Protein AF-A0A7S1F8J5-F1 (afdb_monomer)

Mean predicted aligned error: 2.78 Å

Nearest PDB structures (foldseek):
  6uqm-assembly1_B  TM=1.001E+00  e=1.382E-12  Leishmania major strain Friedlin
  6mso-assembly2_D  TM=9.992E-01  e=1.131E-12  Leishmania major
  6uqn-assembly1_B  TM=9.987E-01  e=1.579E-12  Leishmania major strain Friedlin
  6mso-assembly2_C  TM=9.995E-01  e=1.477E-12  Leishmania major
  6uql-assembly1_A  TM=1.001E+00  e=3.290E-12  Leishmania major strain Friedlin

Solvent-accessible surface area (backbone atoms only — not comparable to full-atom values): 5712 Å² total; per-residue (Å²): 108,68,70,46,47,76,72,69,45,78,80,59,64,70,43,50,77,42,70,42,68,42,57,64,66,45,79,57,52,89,98,48,86,58,18,42,47,33,50,35,69,41,48,83,51,46,89,50,44,51,65,36,32,77,69,63,12,59,42,36,34,34,22,15,76,75,70,59,68,67,48,56,54,36,21,68,73,65,74,31,48,78,48,76,49,79,69,91,48,20,57,59,47,22,76,76,72,56,119

Secondary structure (DSSP, 8-state):
-HHHHHTTPPPPTHHHHS-EE-B---PPPTTSS-S---B-BGGGGHHHHHHHHHTT---EEEEBS---HHHHHHHHHHT-EEEE--SS-HHHHHHHH--

Radius of gyration: 14.8 Å; Cα contacts (8 Å, |Δi|>4): 163; chains: 1; bounding box: 32×29×42 Å

InterPro domains:
  IPR004647 Fe-S hydro-lyase, tartrate dehydratase beta-type, catalytic domain [PF05683] (1-99)
  IPR020557 Fumarate lyase, conserved site [PS00163] (57-66)
  IPR036660 Fe-S hydro-lyase, tartrate dehydratase beta-type, catalytic domain superfamily [G3DSA:3.20.130.10] (1-99)
  IPR036660 Fe-S hydro-lyase, tartrate dehydratase beta-type, catalytic domain superfamily [SSF117457] (1-95)
  IPR051208 Class-I Fumarase/Tartrate Dehydratase [PTHR30389] (1-99)

Organism: Noctiluca scintillans (NCBI:txid2966)

Structure (mmCIF, N/CA/C/O backbone):
data_AF-A0A7S1F8J5-F1
#
_entry.id   AF-A0A7S1F8J5-F1
#
loop_
_atom_site.group_PDB
_atom_site.id
_atom_site.type_symbol
_atom_site.label_atom_id
_atom_site.label_alt_id
_atom_site.label_comp_id
_atom_site.label_asym_id
_atom_site.label_entity_id
_atom_site.label_seq_id
_atom_site.pdbx_PDB_ins_code
_atom_site.Cartn_x
_atom_site.Cartn_y
_atom_site.Cartn_z
_atom_site.occupancy
_atom_site.B_iso_or_equiv
_atom_site.auth_seq_id
_atom_site.auth_comp_id
_atom_site.auth_asym_id
_atom_site.auth_atom_id
_atom_site.pdbx_PDB_model_num
ATOM 1 N N . ILE A 1 1 ? -5.371 11.171 -2.544 1.00 93.06 1 ILE A N 1
ATOM 2 C CA . ILE A 1 1 ? -6.421 10.354 -1.875 1.00 93.06 1 ILE A CA 1
ATOM 3 C C . ILE A 1 1 ? -6.823 10.970 -0.552 1.00 93.06 1 ILE A C 1
ATOM 5 O O . ILE A 1 1 ? -7.982 11.324 -0.434 1.00 93.06 1 ILE A O 1
ATOM 9 N N . ARG A 1 2 ? -5.890 11.158 0.391 1.00 90.62 2 ARG A N 1
ATOM 10 C CA . ARG A 1 2 ? -6.189 11.760 1.698 1.00 90.62 2 ARG A CA 1
ATOM 11 C C . ARG A 1 2 ? -6.935 13.096 1.598 1.00 90.62 2 ARG A C 1
ATOM 13 O O . ARG A 1 2 ? -8.029 13.193 2.119 1.00 90.62 2 ARG A O 1
ATOM 20 N N . GLU A 1 3 ? -6.436 14.026 0.786 1.00 94.50 3 GLU A N 1
ATOM 21 C CA . GLU A 1 3 ? -7.109 15.314 0.542 1.00 94.50 3 GLU A CA 1
ATOM 22 C C . GLU A 1 3 ? -8.567 15.167 0.060 1.00 94.50 3 GLU A C 1
ATOM 24 O O . GLU A 1 3 ? -9.435 15.938 0.451 1.00 94.50 3 GLU A O 1
ATOM 29 N N . ARG A 1 4 ? -8.863 14.153 -0.765 1.00 93.94 4 ARG A N 1
ATOM 30 C CA . ARG A 1 4 ? -10.232 13.871 -1.230 1.00 93.94 4 ARG A CA 1
ATOM 31 C C . ARG A 1 4 ? -11.111 13.396 -0.072 1.00 93.94 4 ARG A C 1
ATOM 33 O O . ARG A 1 4 ? -12.241 13.847 0.063 1.00 93.94 4 ARG A O 1
ATOM 40 N N . LEU A 1 5 ? -10.572 12.534 0.793 1.00 93.00 5 LEU A N 1
ATOM 41 C CA . LEU A 1 5 ? -11.265 12.080 2.003 1.00 93.00 5 LEU A CA 1
ATOM 42 C C . LEU A 1 5 ? -11.490 13.226 2.997 1.00 93.00 5 LEU A C 1
ATOM 44 O O . LEU A 1 5 ? -12.556 13.286 3.602 1.00 93.00 5 LEU A O 1
ATOM 48 N N . ASP A 1 6 ? -10.529 14.145 3.131 1.00 93.25 6 ASP A N 1
ATOM 49 C CA . ASP A 1 6 ? -10.658 15.334 3.984 1.00 93.25 6 ASP A CA 1
ATOM 50 C C . ASP A 1 6 ? -11.754 16.286 3.456 1.00 93.25 6 ASP A C 1
ATOM 52 O O . ASP A 1 6 ? -12.424 16.952 4.239 1.00 93.25 6 ASP A O 1
ATOM 56 N N . LYS A 1 7 ? -12.006 16.291 2.137 1.00 96.44 7 LYS A N 1
ATOM 57 C CA . LYS A 1 7 ? -13.144 16.980 1.492 1.00 96.44 7 LYS A CA 1
ATOM 58 C C . LYS A 1 7 ? -14.472 16.210 1.586 1.00 96.44 7 LYS A C 1
ATOM 60 O O . LYS A 1 7 ? -15.473 16.658 1.035 1.00 96.44 7 LYS A O 1
ATOM 65 N N . GLY A 1 8 ? -14.497 15.056 2.255 1.00 94.31 8 GLY A N 1
ATOM 66 C CA . GLY A 1 8 ? -15.688 14.213 2.396 1.00 94.31 8 GLY A CA 1
ATOM 67 C C . GLY A 1 8 ? -16.003 13.339 1.179 1.00 94.31 8 GLY A C 1
ATOM 68 O O . GLY A 1 8 ? -17.047 12.688 1.155 1.00 94.31 8 GLY A O 1
ATOM 69 N N . GLU A 1 9 ? -15.122 13.279 0.175 1.00 96.31 9 GLU A N 1
ATOM 70 C CA . GLU A 1 9 ? -15.319 12.392 -0.971 1.00 96.31 9 GLU A CA 1
ATOM 71 C C . GLU A 1 9 ? -15.182 10.913 -0.566 1.00 96.31 9 GLU A C 1
ATOM 73 O O . GLU A 1 9 ? -14.404 10.568 0.334 1.00 96.31 9 GLU A O 1
ATOM 78 N N . PRO A 1 10 ? -15.890 9.995 -1.249 1.00 95.19 10 PRO A N 1
ATOM 79 C CA . PRO A 1 10 ? -15.751 8.573 -0.987 1.00 95.19 10 PRO A CA 1
ATOM 80 C C . PRO A 1 10 ? -14.364 8.054 -1.384 1.00 95.19 10 PRO A C 1
ATOM 82 O O . PRO A 1 10 ? -13.723 8.535 -2.323 1.00 95.19 10 PRO A O 1
ATOM 85 N N . LEU A 1 11 ? -13.924 6.991 -0.703 1.00 96.56 11 LEU A N 1
ATOM 86 C CA . LEU A 1 11 ? -12.723 6.262 -1.100 1.00 96.56 11 LEU A CA 1
ATOM 87 C C . LEU A 1 11 ? -12.927 5.673 -2.510 1.00 96.56 11 LEU A C 1
ATOM 89 O O . LEU A 1 11 ? -13.917 4.959 -2.703 1.00 96.56 11 LEU A O 1
ATOM 93 N N . PRO A 1 12 ? -12.014 5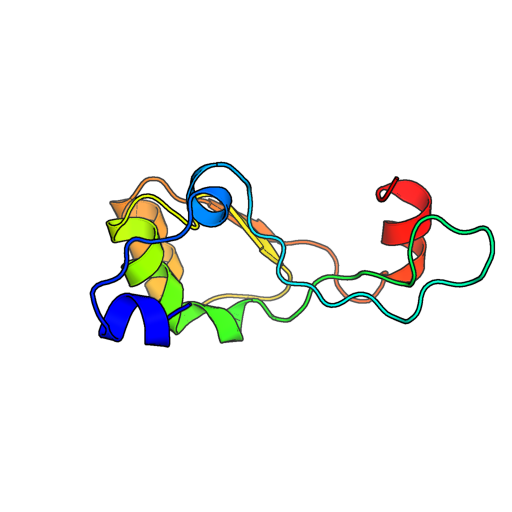.923 -3.471 1.00 96.50 12 PRO A N 1
ATOM 94 C CA . PRO A 1 12 ? -12.156 5.411 -4.827 1.00 96.50 12 PRO A CA 1
ATOM 95 C C . PRO A 1 12 ? -12.308 3.893 -4.889 1.00 96.50 12 PRO A C 1
ATOM 97 O O . PRO A 1 12 ? -11.598 3.155 -4.206 1.00 96.50 12 PRO A O 1
ATOM 100 N N . ASP A 1 13 ? -13.181 3.429 -5.779 1.00 96.81 13 ASP A N 1
ATOM 101 C CA . ASP A 1 13 ? -13.504 2.011 -5.951 1.00 96.81 13 ASP A CA 1
ATOM 102 C C . ASP A 1 13 ? -12.289 1.122 -6.222 1.00 96.81 13 ASP A C 1
ATOM 104 O O . ASP A 1 13 ? -12.224 -0.002 -5.727 1.00 96.81 13 ASP A O 1
ATOM 108 N N . TYR A 1 14 ? -11.300 1.613 -6.972 1.00 96.81 14 TYR A N 1
ATOM 109 C CA . TYR A 1 14 ? -10.094 0.837 -7.266 1.00 96.81 14 TYR A CA 1
ATOM 110 C C . TYR A 1 14 ? -9.254 0.544 -6.014 1.00 96.81 14 TYR A C 1
ATOM 112 O O . TYR A 1 14 ? -8.510 -0.430 -6.013 1.00 96.81 14 TYR A O 1
ATOM 120 N N . LEU A 1 15 ? -9.404 1.326 -4.934 1.00 96.88 15 LEU A N 1
ATOM 121 C CA . LEU A 1 15 ? -8.758 1.043 -3.648 1.00 96.88 15 LEU A CA 1
ATOM 122 C C . LEU A 1 15 ? -9.498 -0.020 -2.828 1.00 96.88 15 LEU A C 1
ATOM 124 O O . LEU A 1 15 ? -8.936 -0.531 -1.862 1.00 96.88 15 LEU A O 1
ATOM 128 N N . LYS A 1 16 ? -10.748 -0.331 -3.187 1.00 97.00 16 LYS A N 1
ATOM 129 C CA . LYS A 1 16 ? -11.585 -1.351 -2.537 1.00 97.00 16 LYS A CA 1
ATOM 130 C C . LYS A 1 16 ? -11.560 -2.679 -3.289 1.00 97.00 16 LYS A C 1
ATOM 132 O O . LYS A 1 16 ? -11.634 -3.733 -2.673 1.00 97.00 16 LYS A O 1
ATOM 137 N N . LYS A 1 17 ? -11.467 -2.619 -4.621 1.00 97.31 17 LYS A N 1
ATOM 138 C CA . LYS A 1 17 ? -11.581 -3.785 -5.510 1.00 97.31 17 LYS A CA 1
ATOM 139 C C . LYS A 1 17 ? -10.268 -4.543 -5.711 1.00 97.31 17 LYS A C 1
ATOM 141 O O . LYS A 1 17 ? -10.316 -5.742 -5.964 1.00 97.31 17 LYS A O 1
ATOM 146 N N . TYR A 1 18 ? -9.116 -3.873 -5.614 1.00 98.06 18 TYR A N 1
ATOM 147 C CA . TYR A 1 18 ? -7.827 -4.456 -5.999 1.00 98.06 18 TYR A CA 1
ATOM 148 C C . TYR A 1 18 ? -6.765 -4.354 -4.895 1.00 98.06 18 TYR A C 1
ATOM 150 O O . TYR A 1 18 ? -6.779 -3.396 -4.114 1.00 98.06 18 TYR A O 1
ATOM 158 N N . PRO A 1 19 ? -5.805 -5.299 -4.845 1.00 98.06 19 PRO A N 1
ATOM 159 C CA . PRO A 1 19 ? -4.603 -5.151 -4.034 1.00 98.06 19 PRO A CA 1
ATOM 160 C C . PRO A 1 19 ? -3.808 -3.896 -4.404 1.00 98.06 19 PRO A C 1
ATOM 162 O O . PRO A 1 19 ? -3.652 -3.562 -5.579 1.00 98.06 19 PRO A O 1
ATOM 165 N N . LEU A 1 20 ? -3.253 -3.221 -3.399 1.00 97.88 20 LEU A N 1
ATOM 166 C CA . LEU A 1 20 ? -2.450 -2.017 -3.590 1.00 97.88 20 LEU A CA 1
ATOM 167 C C . LEU A 1 20 ? -0.969 -2.354 -3.648 1.00 97.88 20 LEU A C 1
ATOM 169 O O . LEU A 1 20 ? -0.359 -2.652 -2.623 1.00 97.88 20 LEU A O 1
ATOM 173 N N . PHE A 1 21 ? -0.384 -2.256 -4.839 1.00 97.50 21 PHE A N 1
ATOM 174 C CA . PHE A 1 21 ? 1.056 -2.375 -5.022 1.00 97.50 21 PHE A CA 1
ATOM 175 C C . PHE A 1 21 ? 1.741 -1.018 -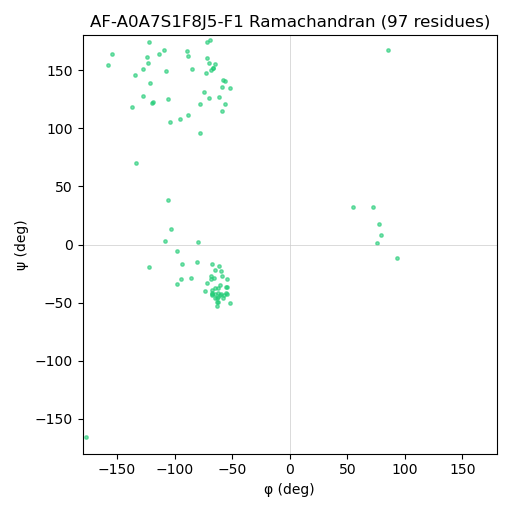4.866 1.00 97.50 21 PHE A C 1
ATOM 177 O O . PHE A 1 21 ? 1.579 -0.114 -5.685 1.00 97.50 21 PHE A O 1
ATOM 184 N N . TYR A 1 22 ? 2.517 -0.868 -3.794 1.00 97.44 22 TYR A N 1
ATOM 185 C CA . TYR A 1 22 ? 3.328 0.317 -3.555 1.00 97.44 22 TYR A CA 1
ATOM 186 C C . TYR A 1 22 ? 4.577 0.245 -4.418 1.00 97.44 22 TYR A C 1
ATOM 188 O O . TYR A 1 22 ? 5.575 -0.368 -4.037 1.00 97.44 22 TYR A O 1
ATOM 196 N N . ALA A 1 23 ? 4.526 0.896 -5.570 1.00 96.38 23 ALA A N 1
ATOM 197 C CA 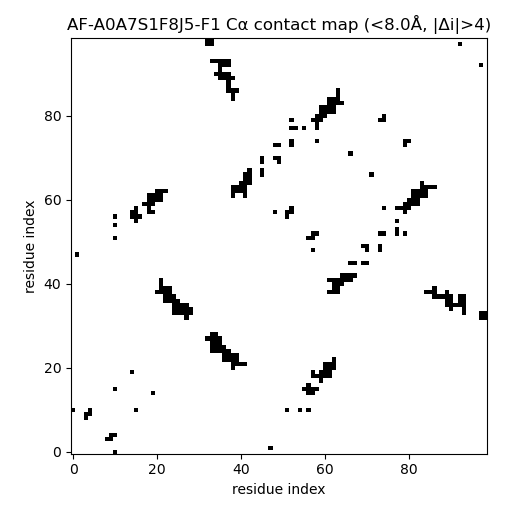. ALA A 1 23 ? 5.611 0.908 -6.531 1.00 96.38 23 ALA A CA 1
ATOM 198 C C . ALA A 1 23 ? 5.550 2.168 -7.400 1.00 96.38 23 ALA A C 1
ATOM 200 O O . ALA A 1 23 ? 4.533 2.858 -7.455 1.00 96.38 23 ALA A O 1
ATOM 201 N N . GLY A 1 24 ? 6.655 2.460 -8.077 1.00 94.38 24 GLY A N 1
ATOM 202 C CA . GLY A 1 24 ? 6.730 3.489 -9.109 1.00 94.38 24 GLY A CA 1
ATOM 203 C C . GLY A 1 24 ? 7.538 2.936 -10.280 1.00 94.38 24 GLY A C 1
ATOM 204 O O . GLY A 1 24 ? 8.695 2.574 -10.055 1.00 94.38 24 GLY A O 1
ATOM 205 N N . PRO A 1 25 ? 6.958 2.806 -11.484 1.00 94.12 25 PRO A N 1
ATOM 206 C CA . PRO A 1 25 ? 7.680 2.261 -12.626 1.00 94.12 25 PRO A CA 1
ATOM 207 C C . PRO A 1 25 ? 8.712 3.270 -13.140 1.00 94.12 25 PRO A C 1
ATOM 209 O O . PRO A 1 25 ? 8.495 4.483 -13.091 1.00 94.12 25 PRO A O 1
ATOM 212 N N . SER A 1 26 ? 9.833 2.775 -13.666 1.00 95.69 26 SER A N 1
ATOM 213 C CA . SER A 1 26 ? 10.732 3.591 -14.486 1.00 95.69 26 SER A CA 1
ATOM 214 C C . SER A 1 26 ? 10.116 3.874 -15.859 1.00 95.69 26 SER A C 1
ATOM 216 O O . SER A 1 26 ? 9.096 3.294 -16.229 1.00 95.69 26 SER A O 1
ATOM 218 N N . LYS A 1 27 ? 10.784 4.713 -16.663 1.00 96.19 27 LYS A N 1
ATOM 219 C CA . LYS A 1 27 ? 10.434 4.883 -18.082 1.00 96.19 27 LYS A CA 1
ATOM 220 C C . LYS A 1 27 ? 10.371 3.519 -18.777 1.00 96.19 27 LYS A C 1
ATOM 222 O O . LYS A 1 27 ? 11.272 2.700 -18.575 1.00 96.19 27 LYS A O 1
ATOM 227 N N . THR A 1 28 ? 9.323 3.306 -19.567 1.00 96.69 28 THR A N 1
ATOM 228 C CA . THR A 1 28 ? 9.123 2.093 -20.365 1.00 96.69 28 THR A CA 1
ATOM 229 C C . THR A 1 28 ? 9.993 2.149 -21.619 1.00 96.69 28 THR A C 1
ATOM 231 O O . THR A 1 28 ? 9.855 3.102 -22.387 1.00 96.69 28 THR A O 1
ATOM 234 N N . PRO A 1 29 ? 10.905 1.182 -21.827 1.00 94.25 29 PRO A N 1
ATOM 235 C CA . PRO A 1 29 ? 11.645 1.070 -23.078 1.00 94.25 29 PRO A CA 1
ATOM 236 C C . PRO A 1 29 ? 10.720 0.711 -24.245 1.00 94.25 29 PRO A C 1
ATOM 238 O O . PRO A 1 29 ? 9.702 0.045 -24.057 1.00 94.25 29 PRO A O 1
ATOM 241 N N . GLU A 1 30 ? 11.089 1.130 -25.453 1.00 95.38 30 GLU A N 1
ATOM 242 C CA . GLU A 1 30 ? 10.337 0.810 -26.666 1.00 95.38 30 GLU A CA 1
ATOM 243 C C . GLU A 1 30 ? 10.235 -0.711 -26.872 1.00 95.38 30 GLU A C 1
ATOM 245 O O . GLU A 1 30 ? 11.203 -1.445 -26.673 1.00 95.38 30 GLU A O 1
ATOM 250 N N . GLY A 1 31 ? 9.041 -1.190 -27.231 1.00 93.31 31 GLY A N 1
ATOM 251 C CA . GLY A 1 31 ? 8.775 -2.615 -27.456 1.00 93.31 31 GLY A CA 1
ATOM 252 C C . GLY A 1 31 ? 8.649 -3.476 -26.191 1.00 93.31 31 GLY A C 1
ATOM 253 O O . GLY A 1 31 ? 8.425 -4.678 -26.317 1.00 93.31 31 GLY A O 1
ATOM 254 N N . LEU A 1 32 ? 8.759 -2.900 -24.985 1.00 92.75 32 LEU A N 1
ATOM 255 C CA . LEU A 1 32 ? 8.564 -3.618 -23.720 1.00 92.75 32 LEU A CA 1
ATOM 256 C C . LEU A 1 32 ? 7.242 -3.233 -23.032 1.00 92.75 32 LEU A C 1
ATOM 258 O O . LEU A 1 32 ? 6.811 -2.084 -23.134 1.00 92.75 32 LEU A O 1
ATOM 262 N N . PRO A 1 33 ? 6.615 -4.158 -22.275 1.00 91.25 33 PRO A N 1
ATOM 263 C CA . PRO A 1 33 ? 5.340 -3.896 -21.600 1.00 91.25 33 PRO A CA 1
ATOM 264 C C . PRO A 1 33 ? 5.464 -2.870 -20.463 1.00 91.25 33 PRO A C 1
ATOM 266 O O . PRO A 1 33 ? 4.520 -2.145 -20.161 1.00 91.25 33 PRO A O 1
ATOM 269 N N . SER A 1 34 ? 6.630 -2.787 -19.817 1.00 93.94 34 SER A N 1
ATOM 270 C CA . SER A 1 34 ? 6.878 -1.856 -18.716 1.00 93.94 34 SER A CA 1
ATOM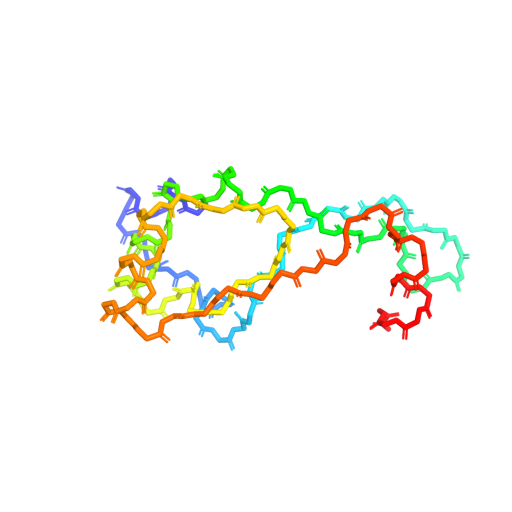 271 C C . SER A 1 34 ? 8.372 -1.592 -18.537 1.00 93.94 34 SER A C 1
ATOM 273 O O . SER A 1 34 ? 9.220 -2.425 -18.858 1.00 93.94 34 SER A O 1
ATOM 275 N N . GLY A 1 35 ? 8.698 -0.429 -17.971 1.00 94.75 35 GLY A N 1
ATOM 276 C CA . GLY A 1 35 ? 9.997 -0.179 -17.351 1.00 94.75 35 GLY A CA 1
ATOM 277 C C . GLY A 1 35 ? 10.175 -0.979 -16.059 1.00 94.75 35 GLY A C 1
ATOM 278 O O . GLY A 1 35 ? 9.246 -1.631 -15.585 1.00 94.75 35 GLY A O 1
ATOM 279 N N . SER A 1 36 ? 11.361 -0.896 -15.455 1.00 94.94 36 SER A N 1
ATOM 280 C CA . SER A 1 36 ? 11.643 -1.532 -14.164 1.00 94.94 36 SER A CA 1
ATOM 281 C C . SER A 1 36 ? 10.648 -1.069 -13.099 1.00 94.94 36 SER A C 1
ATOM 283 O O . SER A 1 36 ? 10.576 0.119 -12.790 1.00 94.94 36 SER A O 1
ATOM 285 N N . PHE A 1 37 ? 9.9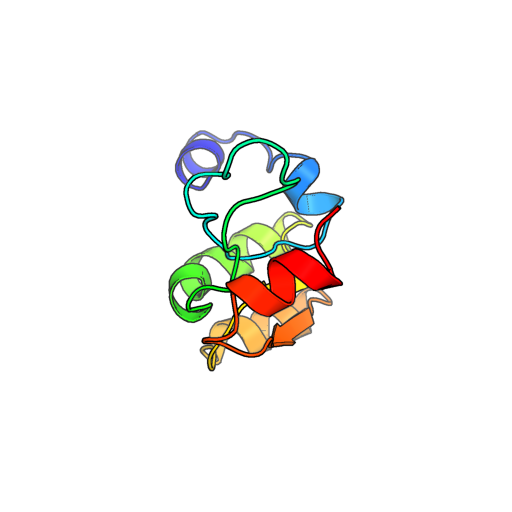05 -2.008 -12.513 1.00 95.12 37 PHE A N 1
ATOM 286 C CA . PHE A 1 37 ? 8.757 -1.705 -11.662 1.00 95.12 37 PHE A CA 1
ATOM 287 C C . PHE A 1 37 ? 8.779 -2.512 -10.355 1.00 95.12 37 PHE A C 1
ATOM 289 O O . PHE A 1 37 ? 8.002 -3.433 -10.129 1.00 95.12 37 PHE A O 1
ATOM 296 N N . GLY A 1 38 ? 9.725 -2.173 -9.479 1.00 94.25 38 GLY A N 1
ATOM 297 C CA . GLY A 1 38 ? 9.888 -2.821 -8.175 1.00 94.25 38 GLY A CA 1
ATOM 298 C C . GLY A 1 38 ? 9.066 -2.175 -7.050 1.00 94.25 38 GLY A C 1
ATOM 299 O O . GLY A 1 38 ? 8.602 -1.040 -7.189 1.00 94.25 38 GLY A O 1
ATOM 300 N N . PRO A 1 39 ? 8.934 -2.862 -5.898 1.00 96.62 39 PRO A N 1
ATOM 301 C CA . PRO A 1 39 ? 8.267 -2.318 -4.719 1.00 96.62 39 PRO A CA 1
ATOM 302 C C . PRO A 1 39 ? 9.019 -1.115 -4.134 1.00 96.62 39 PRO A C 1
ATOM 304 O O . PRO A 1 39 ? 10.247 -1.018 -4.196 1.00 96.62 39 PRO A O 1
ATOM 307 N N . THR A 1 40 ? 8.293 -0.261 -3.420 1.00 96.50 40 THR A N 1
ATOM 308 C CA . THR A 1 40 ? 8.864 0.769 -2.550 1.00 96.50 40 THR A CA 1
ATOM 309 C C . THR A 1 40 ? 8.650 0.459 -1.065 1.00 96.50 40 THR A C 1
ATOM 311 O O . THR A 1 40 ? 7.905 -0.449 -0.695 1.00 96.50 40 THR A O 1
ATOM 314 N N . SER A 1 41 ? 9.344 1.195 -0.188 1.00 97.25 41 SER A N 1
ATOM 315 C CA . SER A 1 41 ? 9.234 1.033 1.268 1.00 97.25 41 SER A CA 1
ATOM 316 C C . SER A 1 41 ? 7.795 1.256 1.741 1.00 97.25 41 SER A C 1
ATOM 318 O O . SER A 1 41 ? 7.300 2.383 1.688 1.00 97.25 41 SER A O 1
ATOM 320 N N . ALA A 1 42 ? 7.162 0.204 2.264 1.00 98.06 42 ALA A N 1
ATOM 321 C CA . ALA A 1 42 ? 5.765 0.228 2.690 1.00 98.06 42 ALA A CA 1
ATOM 322 C C . ALA A 1 42 ? 5.520 1.101 3.930 1.00 98.06 42 ALA A C 1
ATOM 324 O O . ALA A 1 42 ? 4.437 1.661 4.065 1.00 98.06 42 ALA A O 1
ATOM 325 N N . VAL A 1 43 ? 6.534 1.280 4.788 1.00 97.88 43 VAL A N 1
ATOM 326 C CA . VAL A 1 43 ? 6.436 2.079 6.026 1.00 97.88 43 VAL A CA 1
ATOM 327 C C . VAL A 1 43 ? 5.943 3.512 5.788 1.00 97.88 43 VAL A C 1
ATOM 329 O O . VAL A 1 43 ? 5.249 4.082 6.622 1.00 97.88 43 VAL A O 1
ATOM 332 N N . ARG A 1 44 ? 6.228 4.092 4.612 1.00 97.94 44 ARG A N 1
ATOM 333 C CA . ARG A 1 44 ? 5.767 5.447 4.256 1.00 97.94 44 ARG A CA 1
ATOM 334 C C . ARG A 1 44 ? 4.250 5.541 4.070 1.00 97.94 44 ARG A C 1
ATOM 336 O O . ARG A 1 44 ? 3.709 6.640 4.081 1.00 97.94 44 ARG A O 1
ATOM 343 N N . MET A 1 45 ? 3.581 4.402 3.898 1.00 98.25 45 MET A N 1
ATOM 344 C CA . MET A 1 45 ? 2.133 4.314 3.728 1.00 98.25 45 MET A CA 1
ATOM 345 C C . MET A 1 45 ? 1.398 3.968 5.029 1.00 98.25 45 MET A C 1
ATOM 347 O O . MET A 1 45 ? 0.171 3.971 5.042 1.00 98.25 45 MET A O 1
ATOM 351 N N . ASP A 1 46 ? 2.111 3.670 6.120 1.00 98.38 46 ASP A N 1
ATOM 352 C CA . ASP A 1 46 ? 1.523 3.258 7.405 1.00 98.38 46 ASP A CA 1
ATOM 353 C C . ASP A 1 46 ? 0.472 4.235 7.959 1.00 98.38 46 ASP A C 1
ATOM 355 O O . ASP A 1 46 ? -0.592 3.752 8.358 1.00 98.38 46 ASP A O 1
ATOM 359 N N . PRO A 1 47 ? 0.673 5.572 7.916 1.00 98.06 47 PRO A N 1
ATOM 360 C CA . PRO A 1 47 ? -0.305 6.523 8.450 1.00 98.06 47 PRO A CA 1
ATOM 361 C C . PRO A 1 47 ? -1.689 6.457 7.789 1.00 98.06 47 PRO A C 1
ATOM 363 O O . PRO A 1 47 ? -2.673 6.865 8.399 1.00 98.06 47 PRO A O 1
ATOM 366 N N . TYR A 1 48 ? -1.785 5.936 6.561 1.00 97.75 48 TYR A N 1
ATOM 367 C CA . TYR A 1 48 ? -3.032 5.905 5.790 1.00 97.75 48 TYR A CA 1
ATOM 368 C C . TYR A 1 48 ? -3.830 4.606 5.959 1.00 97.75 48 TYR A C 1
ATOM 370 O O . TYR A 1 48 ? -5.008 4.567 5.608 1.00 97.75 48 TYR A O 1
ATOM 378 N N . VAL A 1 49 ? -3.208 3.537 6.472 1.00 98.12 49 VAL A N 1
ATOM 379 C CA . VAL A 1 49 ? -3.793 2.184 6.432 1.00 98.12 49 VAL A CA 1
ATOM 380 C C . VAL A 1 49 ? -5.105 2.108 7.203 1.00 98.12 49 VAL A C 1
ATOM 382 O O . VAL A 1 49 ? -6.095 1.650 6.643 1.00 98.12 49 VAL A 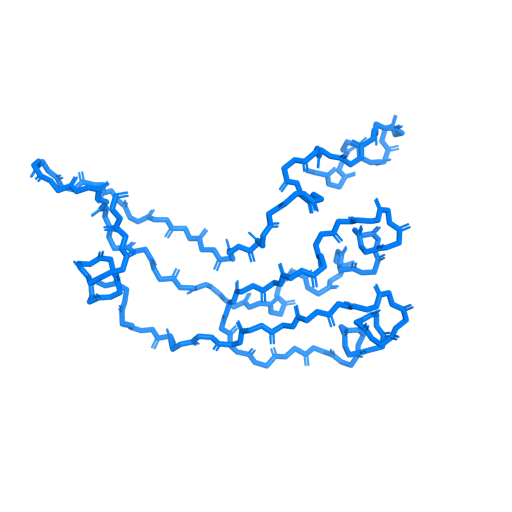O 1
ATOM 385 N N . GLU A 1 50 ? -5.137 2.594 8.446 1.00 98.06 50 GLU A N 1
ATOM 386 C CA . GLU A 1 50 ? -6.347 2.509 9.277 1.00 98.06 50 GLU A CA 1
ATOM 387 C C . GLU A 1 50 ? -7.515 3.278 8.668 1.00 98.06 50 GLU A C 1
ATOM 389 O O . GLU A 1 50 ? -8.637 2.774 8.631 1.00 98.06 50 GLU A O 1
ATOM 394 N N . GLU A 1 51 ? -7.260 4.472 8.131 1.00 97.19 51 GLU A N 1
ATOM 395 C CA . GLU A 1 51 ? -8.315 5.237 7.481 1.00 97.19 51 GLU A CA 1
ATOM 396 C C . GLU A 1 51 ? -8.849 4.503 6.249 1.00 97.19 51 GLU A C 1
ATOM 398 O O . GLU A 1 51 ? -10.061 4.396 6.075 1.00 97.19 51 GLU A O 1
ATOM 403 N N . PHE A 1 52 ? -7.971 3.979 5.395 1.00 97.94 52 PHE A N 1
ATOM 404 C CA . PHE A 1 52 ? -8.411 3.310 4.174 1.00 97.94 52 PHE A CA 1
ATOM 405 C C . PHE A 1 52 ? -9.162 2.010 4.484 1.00 97.94 52 PHE A C 1
ATOM 407 O O . PHE A 1 52 ? -10.231 1.786 3.913 1.00 97.94 52 PHE A O 1
ATOM 414 N N . GLN A 1 53 ? -8.668 1.206 5.431 1.00 98.38 53 GLN A N 1
ATOM 415 C CA . GLN A 1 53 ? -9.299 -0.057 5.828 1.00 98.38 53 GLN A CA 1
ATOM 416 C C . GLN A 1 53 ? -10.641 0.150 6.526 1.00 98.38 53 GLN A C 1
ATOM 418 O O . GLN A 1 53 ? -11.602 -0.535 6.186 1.00 98.38 53 GLN A O 1
ATOM 423 N N . SER A 1 54 ? -10.767 1.167 7.386 1.00 97.25 54 SER A N 1
ATOM 424 C CA . SER A 1 54 ? -12.060 1.526 7.994 1.00 97.25 54 SER A CA 1
ATOM 425 C C . SER A 1 54 ? -13.132 1.938 6.973 1.00 97.25 54 SER A C 1
ATOM 427 O O . SER A 1 54 ? -14.322 1.897 7.273 1.00 97.25 54 SER A O 1
ATOM 429 N N . ARG A 1 55 ? -12.722 2.297 5.749 1.00 96.69 55 ARG A N 1
ATOM 430 C CA . ARG A 1 55 ? -13.597 2.633 4.613 1.00 96.69 55 ARG A CA 1
ATOM 431 C C . ARG A 1 55 ? -13.699 1.496 3.582 1.00 96.69 55 ARG A C 1
ATOM 433 O O . ARG A 1 55 ? -14.177 1.720 2.466 1.00 96.69 55 ARG A O 1
ATOM 440 N N . GLY A 1 56 ? -13.237 0.296 3.939 1.00 96.94 56 GLY A N 1
ATOM 441 C CA . GLY A 1 56 ? -13.317 -0.917 3.123 1.00 96.94 56 GLY A CA 1
ATOM 442 C C . GLY A 1 56 ? -12.299 -1.003 1.984 1.00 96.94 56 GLY A C 1
ATOM 443 O O . GLY A 1 56 ? -12.513 -1.769 1.049 1.00 96.94 56 GLY A O 1
ATOM 444 N N . GLY A 1 57 ? -11.223 -0.211 2.007 1.00 97.44 57 GLY A N 1
ATOM 445 C CA . GLY A 1 57 ? -10.159 -0.269 1.000 1.00 97.44 57 GLY A CA 1
ATOM 446 C C . GLY A 1 57 ? -8.781 -0.546 1.583 1.00 97.44 57 GLY A C 1
ATOM 447 O O . GLY A 1 57 ? -8.598 -0.609 2.791 1.00 97.44 57 GLY A O 1
ATOM 448 N N . SER A 1 58 ? -7.778 -0.729 0.722 1.00 97.88 58 SER A N 1
ATOM 449 C CA . SER A 1 58 ? -6.412 -1.077 1.146 1.00 97.88 58 SER A CA 1
ATOM 450 C C . SER A 1 58 ? -6.347 -2.342 2.023 1.00 97.88 58 SER A C 1
ATOM 452 O O . SER A 1 58 ? -5.498 -2.457 2.916 1.00 97.88 58 SER A O 1
ATOM 454 N N . LEU A 1 59 ? -7.249 -3.298 1.777 1.00 98.50 59 LEU A N 1
ATOM 455 C CA . LEU A 1 59 ? -7.314 -4.549 2.533 1.00 98.50 59 LEU A CA 1
ATOM 456 C C . LEU A 1 59 ? -6.143 -5.472 2.199 1.00 98.50 59 LEU A C 1
ATOM 458 O O . LEU A 1 59 ? -5.647 -6.151 3.083 1.00 98.50 59 LEU A O 1
ATOM 462 N N . ILE A 1 60 ? -5.647 -5.460 0.961 1.00 98.62 60 ILE A N 1
ATOM 463 C CA . ILE A 1 60 ? -4.447 -6.205 0.568 1.00 98.62 60 ILE A CA 1
ATOM 464 C C . ILE A 1 60 ? -3.413 -5.203 0.072 1.00 98.62 60 ILE A C 1
ATOM 466 O O . ILE A 1 60 ? -3.670 -4.439 -0.857 1.00 98.62 60 ILE A O 1
ATOM 470 N N . MET A 1 61 ? -2.246 -5.192 0.707 1.00 98.62 61 MET A N 1
ATOM 471 C CA . MET A 1 61 ? -1.161 -4.258 0.411 1.00 98.62 61 MET A CA 1
ATOM 472 C C . MET A 1 61 ? 0.093 -5.032 0.028 1.00 98.62 61 MET A C 1
ATOM 474 O O . MET A 1 61 ? 0.427 -6.017 0.679 1.00 98.62 61 MET A O 1
ATOM 478 N N . VAL A 1 62 ? 0.816 -4.559 -0.979 1.00 98.31 62 VAL A N 1
ATOM 479 C CA . VAL A 1 62 ? 2.014 -5.202 -1.521 1.00 98.31 62 VAL A CA 1
ATOM 480 C C . VAL A 1 62 ? 3.149 -4.180 -1.558 1.00 98.31 62 VAL A C 1
ATOM 482 O O . VAL A 1 62 ? 2.977 -3.076 -2.070 1.00 98.31 62 VAL A O 1
ATOM 485 N N . GLY A 1 63 ? 4.312 -4.509 -1.000 1.00 97.62 63 GLY A N 1
ATOM 486 C CA . GLY A 1 63 ? 5.454 -3.588 -0.936 1.00 97.62 63 GLY A CA 1
ATOM 487 C C . GLY A 1 63 ? 6.687 -4.236 -0.314 1.00 97.62 63 GLY A C 1
ATOM 488 O O . GLY A 1 63 ? 6.728 -5.453 -0.167 1.00 97.62 63 GLY A O 1
ATOM 489 N N . LYS A 1 64 ? 7.697 -3.441 0.065 1.00 97.62 64 LYS A N 1
ATOM 490 C CA . LYS A 1 64 ? 8.904 -3.967 0.728 1.00 97.62 64 LYS A CA 1
ATOM 491 C C . LYS A 1 64 ? 9.177 -3.334 2.085 1.00 97.62 64 LYS A C 1
ATOM 493 O O . LYS A 1 64 ? 8.828 -2.179 2.342 1.00 97.62 64 LYS A O 1
ATOM 498 N N . GLY A 1 65 ? 9.912 -4.075 2.908 1.00 97.12 65 GLY A N 1
ATOM 499 C CA . GLY A 1 65 ? 10.361 -3.650 4.231 1.00 97.12 65 GLY A CA 1
ATOM 500 C C . GLY A 1 65 ? 9.335 -3.888 5.338 1.00 97.12 65 GLY A C 1
ATOM 501 O O . GLY A 1 65 ? 8.165 -4.186 5.084 1.00 97.12 65 GLY A O 1
ATOM 502 N N . ASN A 1 66 ? 9.815 -3.754 6.573 1.00 97.62 66 ASN A N 1
ATOM 503 C CA . ASN A 1 66 ? 9.008 -3.894 7.780 1.00 97.62 66 ASN A CA 1
ATOM 504 C C . ASN A 1 66 ? 8.032 -2.722 7.929 1.00 97.62 66 ASN A C 1
ATOM 506 O O . ASN A 1 66 ? 8.257 -1.632 7.396 1.00 97.62 66 ASN A O 1
ATOM 510 N N . ARG A 1 67 ? 6.950 -2.960 8.672 1.00 98.38 67 ARG A N 1
ATOM 511 C CA . ARG A 1 67 ? 5.896 -1.978 8.943 1.00 98.38 67 ARG A CA 1
ATOM 512 C C . ARG A 1 67 ? 5.698 -1.804 10.441 1.00 98.38 67 ARG A C 1
ATOM 514 O O . ARG A 1 67 ? 6.119 -2.638 11.240 1.00 98.38 67 ARG A O 1
ATOM 521 N N . THR A 1 68 ? 5.075 -0.700 10.813 1.00 98.44 68 THR A N 1
ATOM 522 C CA . THR A 1 68 ? 4.774 -0.363 12.203 1.00 98.44 68 THR A CA 1
ATOM 523 C C . THR A 1 68 ? 3.662 -1.244 12.773 1.00 98.44 68 THR A C 1
ATOM 525 O O . THR A 1 68 ? 2.827 -1.798 12.053 1.00 98.44 68 THR A O 1
ATOM 528 N N . ARG A 1 69 ? 3.593 -1.312 14.108 1.00 98.38 69 ARG A N 1
ATOM 529 C CA . ARG A 1 69 ? 2.536 -2.032 14.837 1.00 98.38 69 ARG A CA 1
ATOM 530 C C . ARG A 1 69 ? 1.129 -1.519 14.510 1.00 98.38 69 ARG A C 1
ATOM 532 O O . ARG A 1 69 ? 0.182 -2.295 14.581 1.00 98.38 69 ARG A O 1
ATOM 539 N N . GLN A 1 70 ? 0.991 -0.247 14.123 1.00 98.12 70 GLN A N 1
ATOM 540 C CA . GLN A 1 70 ? -0.282 0.334 13.687 1.00 98.12 70 GLN A CA 1
ATOM 541 C C . GLN A 1 70 ? -0.901 -0.471 12.539 1.00 98.12 70 GLN A C 1
ATOM 543 O O . GLN A 1 70 ? -2.096 -0.752 12.564 1.00 98.12 70 GLN A O 1
ATOM 548 N N . VAL A 1 71 ? -0.084 -0.900 11.573 1.00 98.62 71 VAL A N 1
ATOM 549 C CA . VAL A 1 71 ? -0.548 -1.699 10.433 1.00 98.62 71 VAL A CA 1
ATOM 550 C C . VAL A 1 71 ? -1.003 -3.078 10.891 1.00 98.62 71 VAL A C 1
ATOM 552 O O . VAL A 1 71 ? -2.065 -3.529 10.479 1.00 98.62 71 VAL A O 1
ATOM 555 N N . THR A 1 72 ? -0.254 -3.727 11.785 1.00 98.56 72 THR A N 1
ATOM 556 C CA . THR A 1 72 ? -0.651 -5.019 12.365 1.00 98.56 72 THR A CA 1
ATOM 557 C C . THR A 1 72 ? -2.002 -4.924 13.074 1.00 98.56 72 THR A C 1
ATOM 559 O O . THR A 1 72 ? -2.869 -5.772 12.868 1.00 98.56 72 THR A O 1
ATOM 562 N N . THR A 1 73 ? -2.200 -3.883 13.886 1.00 98.62 73 THR A N 1
ATOM 563 C CA . THR A 1 73 ? -3.465 -3.641 14.591 1.00 98.62 73 THR A CA 1
ATOM 564 C C . THR A 1 73 ? -4.615 -3.403 13.614 1.00 98.62 73 THR A C 1
ATOM 566 O O . THR A 1 73 ? -5.679 -3.995 13.776 1.00 98.62 73 THR A O 1
ATOM 569 N N . SER A 1 74 ? -4.388 -2.582 12.588 1.00 98.69 74 SER A N 1
ATOM 570 C CA . SER A 1 74 ? -5.387 -2.256 11.568 1.00 98.69 74 SER A CA 1
ATOM 571 C C . SER A 1 74 ? -5.806 -3.493 10.769 1.00 98.69 74 SER A C 1
ATOM 573 O O . SER A 1 74 ? -6.984 -3.843 10.738 1.00 98.69 74 SER A O 1
ATOM 575 N N . CYS A 1 75 ? -4.832 -4.257 10.267 1.00 98.69 75 CYS A N 1
ATOM 576 C CA . CYS A 1 75 ? -5.079 -5.512 9.565 1.00 98.69 75 CYS A CA 1
ATOM 577 C C . CYS A 1 75 ? -5.876 -6.504 10.422 1.00 98.69 75 CYS A C 1
ATOM 579 O O . CYS A 1 75 ? -6.830 -7.102 9.931 1.00 98.69 75 CYS A O 1
ATOM 581 N N . LYS A 1 76 ? -5.542 -6.644 11.713 1.00 98.69 76 LYS A N 1
ATOM 582 C CA . LYS A 1 76 ? -6.298 -7.505 12.636 1.00 98.69 76 LYS A CA 1
ATOM 583 C C . LYS A 1 76 ? -7.748 -7.039 12.812 1.00 98.69 76 LYS A C 1
ATOM 585 O O . LYS A 1 76 ? -8.634 -7.875 12.938 1.00 98.69 76 LYS A O 1
ATOM 590 N N . LYS A 1 77 ? -7.984 -5.726 12.844 1.00 98.75 77 LYS A N 1
ATOM 591 C CA . LYS A 1 77 ? -9.312 -5.130 13.042 1.00 98.75 77 LYS A CA 1
ATOM 592 C C . LYS A 1 77 ? -10.203 -5.255 11.804 1.00 98.75 77 LYS A C 1
ATOM 594 O O . LYS A 1 77 ? -11.387 -5.533 11.951 1.00 98.75 77 LYS A O 1
ATOM 599 N N . HIS A 1 78 ? -9.642 -5.06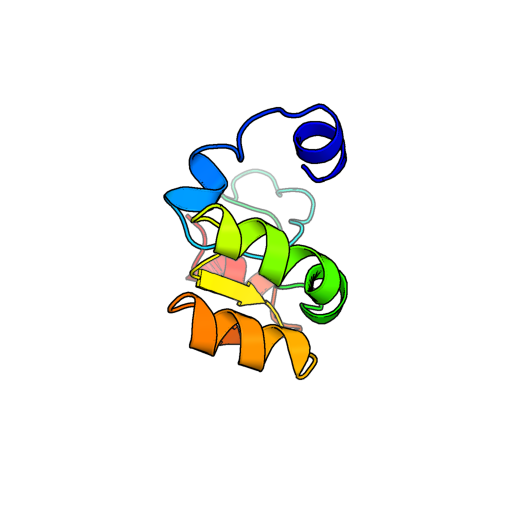2 10.612 1.00 98.56 78 HIS A N 1
ATOM 600 C CA . HIS A 1 78 ? -10.407 -4.953 9.360 1.00 98.56 78 HIS A CA 1
ATOM 601 C C . HIS A 1 78 ? -10.259 -6.161 8.426 1.00 98.56 78 HIS A C 1
ATOM 603 O O . HIS A 1 78 ? -10.785 -6.141 7.318 1.00 98.56 78 HIS A O 1
ATOM 609 N N . GLY A 1 79 ? -9.532 -7.205 8.838 1.00 98.31 79 GLY A N 1
ATOM 610 C CA . GLY A 1 79 ? -9.277 -8.385 8.001 1.00 98.31 79 GLY A CA 1
ATOM 611 C C . GLY A 1 79 ? -8.301 -8.117 6.850 1.00 98.31 79 GLY A C 1
ATOM 612 O O . GLY A 1 79 ? -8.445 -8.680 5.768 1.00 98.31 79 GLY A O 1
ATOM 613 N N . GLY A 1 80 ? -7.334 -7.221 7.065 1.00 98.25 80 GLY A N 1
ATOM 614 C CA . GLY A 1 80 ? -6.338 -6.836 6.068 1.00 98.25 80 GLY A CA 1
ATOM 615 C C . GLY A 1 80 ? -5.080 -7.714 6.062 1.00 98.25 80 GLY A C 1
ATOM 616 O O . GLY A 1 80 ? -4.747 -8.378 7.041 1.00 98.25 80 GLY A O 1
ATOM 617 N N . PHE A 1 81 ? -4.327 -7.653 4.964 1.00 98.62 81 PHE A N 1
ATOM 618 C CA . PHE A 1 81 ? -3.090 -8.392 4.730 1.00 98.62 81 PHE A CA 1
ATOM 619 C C . PHE A 1 81 ? -2.002 -7.489 4.141 1.00 98.62 81 PHE A C 1
ATOM 621 O O . PHE A 1 81 ? -2.259 -6.596 3.329 1.00 98.62 81 PHE A O 1
ATOM 628 N N . TYR A 1 82 ? -0.754 -7.759 4.524 1.00 98.62 82 TYR A N 1
ATOM 629 C CA . TYR A 1 82 ? 0.431 -7.176 3.902 1.00 98.62 82 TYR A CA 1
ATOM 630 C C . TYR A 1 82 ? 1.297 -8.287 3.312 1.00 98.62 82 TYR A C 1
ATOM 632 O O . TYR A 1 82 ? 1.725 -9.190 4.026 1.00 98.62 82 TYR A O 1
ATOM 640 N N . LEU A 1 83 ? 1.554 -8.198 2.010 1.00 98.31 83 LEU A N 1
ATOM 641 C CA . LEU A 1 83 ? 2.390 -9.114 1.252 1.00 98.31 83 LEU A CA 1
ATOM 642 C C . LEU A 1 83 ? 3.735 -8.432 0.986 1.00 98.31 83 LEU A C 1
ATOM 644 O O . LEU A 1 83 ? 3.842 -7.508 0.175 1.00 98.31 83 LEU A O 1
ATOM 648 N N . GLY A 1 84 ? 4.762 -8.865 1.714 1.00 96.31 84 GLY A N 1
ATOM 649 C CA . GLY A 1 84 ? 6.126 -8.390 1.512 1.00 96.31 84 GLY A CA 1
ATOM 650 C C . GLY A 1 84 ? 6.734 -8.992 0.248 1.00 96.31 84 GLY A C 1
ATOM 651 O O . GLY A 1 84 ? 6.694 -10.205 0.061 1.00 96.31 84 GLY A O 1
ATOM 652 N N . THR A 1 85 ? 7.326 -8.159 -0.604 1.00 92.88 85 THR A N 1
ATOM 653 C CA . THR A 1 85 ? 8.041 -8.593 -1.810 1.00 92.88 85 THR A CA 1
ATOM 654 C C . THR A 1 85 ? 9.535 -8.305 -1.701 1.00 92.88 85 THR A C 1
ATOM 656 O O . THR A 1 85 ? 9.993 -7.509 -0.873 1.00 92.88 85 THR A O 1
ATOM 659 N N . ILE A 1 86 ? 10.309 -8.943 -2.580 1.00 92.00 86 ILE A N 1
ATOM 660 C CA . ILE A 1 86 ? 11.758 -8.758 -2.666 1.00 92.00 86 ILE A CA 1
ATOM 661 C C . ILE A 1 86 ? 12.061 -7.362 -3.227 1.00 92.00 86 ILE A C 1
ATOM 663 O O . ILE A 1 86 ? 11.569 -6.981 -4.291 1.00 92.00 86 ILE A O 1
ATOM 667 N N . GLY A 1 87 ? 12.873 -6.591 -2.502 1.00 89.25 87 GLY A N 1
ATOM 668 C CA . GLY A 1 87 ? 13.411 -5.315 -2.975 1.00 89.25 87 GLY A CA 1
ATOM 669 C C . GLY A 1 87 ? 14.685 -5.508 -3.803 1.00 89.25 87 GLY A C 1
ATOM 670 O O . GLY A 1 87 ? 15.434 -6.447 -3.570 1.00 89.25 87 GLY A O 1
ATOM 671 N N . GLY A 1 88 ? 14.943 -4.604 -4.752 1.00 89.31 88 GLY A N 1
ATOM 672 C CA . GLY A 1 88 ? 16.187 -4.578 -5.542 1.00 89.31 88 GLY A CA 1
ATOM 673 C C . GLY A 1 88 ? 16.142 -5.320 -6.885 1.00 89.31 88 GLY A C 1
ATOM 674 O O . GLY A 1 88 ? 17.002 -5.085 -7.722 1.00 89.31 88 GLY A O 1
ATOM 675 N N . MET A 1 89 ? 15.107 -6.126 -7.147 1.00 91.44 89 MET A N 1
ATOM 676 C CA . MET A 1 89 ? 14.996 -6.962 -8.358 1.00 91.44 89 MET A CA 1
ATOM 677 C C . MET A 1 89 ? 13.974 -6.427 -9.379 1.00 91.44 89 MET A C 1
ATOM 679 O O . MET A 1 89 ? 13.236 -7.191 -9.996 1.00 91.44 89 MET A O 1
ATOM 683 N N . ALA A 1 90 ? 13.892 -5.102 -9.549 1.00 91.75 90 ALA A N 1
ATOM 684 C CA . ALA A 1 90 ? 12.824 -4.452 -10.321 1.00 91.75 90 ALA A CA 1
ATOM 685 C C . ALA A 1 90 ? 12.772 -4.883 -11.802 1.00 91.75 90 ALA A C 1
ATOM 687 O O . ALA A 1 90 ? 11.689 -5.155 -12.319 1.00 91.75 90 ALA A O 1
ATOM 688 N N . ALA A 1 91 ? 13.923 -4.986 -12.473 1.00 89.75 91 ALA A N 1
ATOM 689 C CA . ALA A 1 91 ? 13.991 -5.397 -13.878 1.00 89.75 91 ALA A CA 1
ATOM 690 C C . ALA A 1 91 ? 13.522 -6.849 -14.077 1.00 89.75 91 ALA A C 1
ATOM 692 O O . ALA A 1 91 ? 12.691 -7.124 -14.942 1.00 89.75 91 ALA A O 1
ATOM 693 N N . GLN A 1 92 ? 13.989 -7.769 -13.225 1.00 90.81 92 GLN A N 1
ATOM 694 C CA . GLN A 1 92 ? 13.596 -9.179 -13.276 1.00 90.81 92 GLN A CA 1
ATOM 695 C C . GLN A 1 92 ? 12.108 -9.370 -12.968 1.00 90.81 92 GLN A C 1
ATOM 697 O O . GLN A 1 92 ? 11.432 -10.128 -13.665 1.00 90.81 92 GLN A O 1
ATOM 702 N N . LEU A 1 93 ? 11.592 -8.663 -11.955 1.00 89.44 93 LEU A N 1
ATOM 703 C CA . LEU A 1 93 ? 10.172 -8.689 -11.609 1.00 89.44 93 LEU A CA 1
ATOM 704 C C . LEU A 1 93 ? 9.317 -8.223 -12.789 1.00 89.44 93 LEU A C 1
ATOM 706 O O . LEU A 1 93 ? 8.314 -8.853 -13.105 1.00 89.44 93 LEU A O 1
ATOM 710 N N . THR A 1 94 ? 9.744 -7.162 -13.472 1.00 90.50 94 THR A N 1
ATOM 711 C CA . THR A 1 94 ? 9.027 -6.635 -14.638 1.00 90.50 94 THR A CA 1
ATOM 712 C C . THR A 1 94 ? 8.987 -7.659 -15.765 1.00 90.50 94 THR A C 1
ATOM 714 O O . THR A 1 94 ? 7.907 -8.009 -16.219 1.00 90.50 94 THR A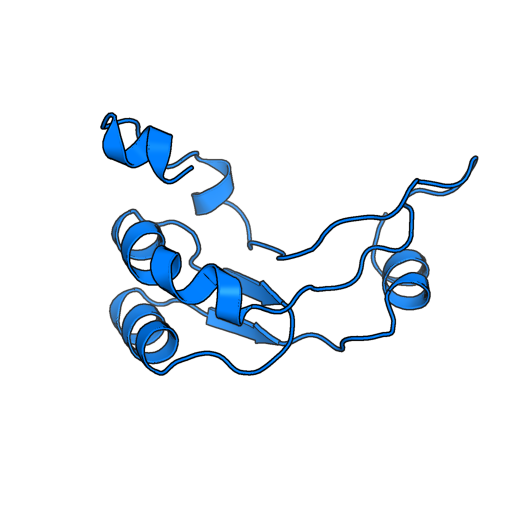 O 1
ATOM 717 N N . SER A 1 95 ? 10.149 -8.191 -16.155 1.00 89.81 95 SER A N 1
ATOM 718 C CA . SER A 1 95 ? 10.266 -9.152 -17.260 1.00 89.81 95 SER A CA 1
ATOM 719 C C . SER A 1 95 ? 9.461 -10.441 -17.030 1.00 89.81 95 SER A C 1
ATOM 721 O O . SER A 1 95 ? 8.905 -11.006 -17.966 1.00 89.81 95 SER A O 1
ATOM 723 N N . SER A 1 96 ? 9.365 -10.899 -15.776 1.00 91.44 96 SER A N 1
ATOM 724 C CA . SER A 1 96 ? 8.747 -12.196 -15.457 1.00 91.44 96 SER A CA 1
ATOM 725 C C . SER A 1 96 ? 7.264 -12.101 -15.084 1.00 91.44 96 SER A C 1
ATOM 727 O O . SER A 1 96 ? 6.518 -13.060 -15.287 1.00 91.44 96 SER A O 1
ATOM 729 N N . CYS A 1 97 ? 6.833 -10.979 -14.496 1.00 92.25 97 CYS A N 1
ATOM 730 C CA . CYS A 1 97 ? 5.539 -10.891 -13.813 1.00 92.25 97 CYS A CA 1
ATOM 731 C C . CYS A 1 97 ? 4.606 -9.802 -14.356 1.00 92.25 97 CYS A C 1
ATOM 733 O O . CYS A 1 97 ? 3.409 -9.872 -14.084 1.00 92.25 97 CYS A O 1
ATOM 735 N N . IL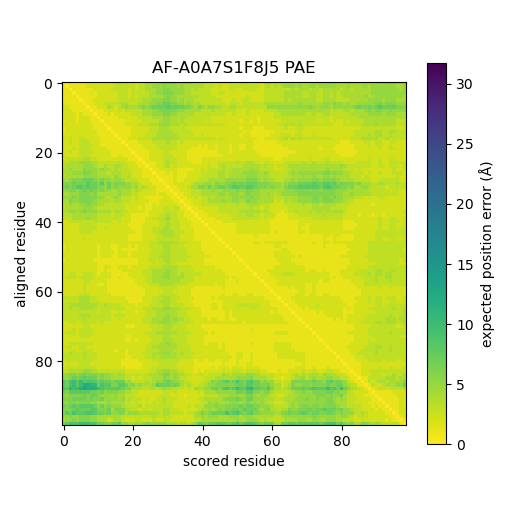E A 1 98 ? 5.117 -8.803 -15.082 1.00 90.00 98 ILE A N 1
ATOM 736 C CA . ILE A 1 98 ? 4.320 -7.667 -15.565 1.00 90.00 98 ILE A CA 1
ATOM 737 C C . ILE A 1 98 ? 4.075 -7.842 -17.060 1.00 90.00 98 ILE A C 1
ATOM 739 O O . ILE A 1 98 ? 5.017 -8.037 -17.825 1.00 90.00 98 ILE A O 1
ATOM 743 N N . ARG A 1 99 ? 2.800 -7.817 -17.448 1.00 89.12 99 ARG A N 1
ATOM 744 C CA . ARG A 1 99 ? 2.322 -8.090 -18.805 1.00 89.12 99 ARG A CA 1
ATOM 745 C C . ARG A 1 99 ? 1.532 -6.909 -19.333 1.00 89.12 99 ARG A C 1
ATOM 747 O O . ARG A 1 99 ? 0.793 -6.316 -18.516 1.00 89.12 99 ARG A O 1
#

Sequence (99 aa):
IRERLDKGEPLPDYLKKYPLFYAGPSKTPEGLPSGSFGPTSAVRMDPYVEEFQSRGGSLIMVGKGNRTRQVTTSCKKHGGFYLGTIGGMAAQLTSSCIR

Foldseek 3Di:
DVVCVVVVHADDPCQQPDEAAAWDFDDADPPALTHQIAFDDCQVVLVCLLVQLVRRGNQHYEHADDYDVSNVVSCVVRVGDYHHDDPPCRRVCRVPPND

pLDDT: mean 95.84, std 2.84, range [89.12, 98.75]